Protein AF-A0A5K1AAP6-F1 (afdb_monomer_lite)

Secondary structure (DSSP, 8-state):
-HHHHHHHHHHHHHH-HHHHHHHHHHHHHHHHHHHHHTTT-GGGGSSS---TT--TTTS--SHHHHHHHHHHHHHHT-

Structure (mmCIF, N/CA/C/O backbone):
data_AF-A0A5K1AAP6-F1
#
_entry.id   AF-A0A5K1AAP6-F1
#
loop_
_atom_site.group_PDB
_atom_site.id
_atom_site.type_symbol
_atom_site.label_atom_id
_atom_site.label_alt_id
_atom_site.label_comp_id
_atom_site.label_asym_id
_atom_site.label_entity_id
_atom_site.label_seq_id
_atom_site.pdbx_PDB_ins_code
_atom_site.Cartn_x
_atom_site.Cartn_y
_atom_site.Cartn_z
_atom_site.occupancy
_atom_site.B_iso_or_equiv
_atom_site.auth_seq_id
_atom_site.auth_comp_id
_atom_site.auth_asym_id
_atom_site.auth_atom_id
_atom_site.pdbx_PDB_model_num
ATOM 1 N N . GLY A 1 1 ? -4.144 -1.437 -5.022 1.00 95.94 1 GLY A N 1
ATOM 2 C CA . GLY A 1 1 ? -4.930 -0.270 -4.577 1.00 95.94 1 GLY A CA 1
ATOM 3 C C . GLY A 1 1 ? -6.267 -0.668 -3.977 1.00 95.94 1 GLY A C 1
ATOM 4 O O . GLY A 1 1 ? -6.363 -0.747 -2.762 1.00 95.94 1 GLY A O 1
ATOM 5 N N . PHE A 1 2 ? -7.286 -0.943 -4.802 1.00 98.38 2 PHE A N 1
ATOM 6 C CA . PHE A 1 2 ? -8.651 -1.252 -4.331 1.00 98.38 2 PHE A CA 1
ATOM 7 C C . PHE A 1 2 ? -8.730 -2.402 -3.321 1.00 98.38 2 PHE A C 1
ATOM 9 O O . PHE A 1 2 ? -9.385 -2.256 -2.295 1.00 98.38 2 PHE A O 1
ATOM 16 N N . THR A 1 3 ? -8.020 -3.507 -3.557 1.00 98.56 3 THR A N 1
ATOM 17 C CA . THR A 1 3 ? -7.982 -4.628 -2.605 1.00 98.56 3 THR A CA 1
ATOM 18 C C . THR A 1 3 ? -7.402 -4.210 -1.256 1.00 98.56 3 THR A C 1
ATOM 20 O O . THR A 1 3 ? -8.030 -4.452 -0.238 1.00 98.56 3 THR A O 1
ATOM 23 N N . THR A 1 4 ? -6.268 -3.500 -1.240 1.00 98.50 4 THR A N 1
ATOM 24 C CA . THR A 1 4 ? -5.644 -2.968 -0.013 1.00 98.50 4 THR A CA 1
ATOM 25 C C . THR A 1 4 ? -6.570 -2.002 0.735 1.00 98.50 4 THR A C 1
ATOM 27 O O . THR A 1 4 ? -6.587 -1.972 1.962 1.00 98.50 4 THR A O 1
ATOM 30 N N . TYR A 1 5 ? -7.367 -1.214 0.007 1.00 98.50 5 TYR A N 1
ATOM 31 C CA . TYR A 1 5 ? -8.407 -0.372 0.600 1.00 98.50 5 TYR A CA 1
ATOM 32 C C . TYR A 1 5 ? -9.498 -1.207 1.267 1.00 98.50 5 TYR A C 1
ATOM 34 O O . TYR A 1 5 ? -9.742 -1.033 2.458 1.00 98.50 5 TYR A O 1
ATOM 42 N N . ALA A 1 6 ? -10.097 -2.151 0.540 1.00 98.50 6 ALA A N 1
ATOM 43 C CA . ALA A 1 6 ? -11.128 -3.028 1.085 1.00 98.50 6 ALA A CA 1
ATOM 44 C C . ALA A 1 6 ? -10.618 -3.829 2.295 1.00 98.50 6 ALA A C 1
ATOM 46 O O . ALA A 1 6 ? -11.294 -3.896 3.316 1.00 98.50 6 ALA A O 1
ATOM 47 N N . GLU A 1 7 ? -9.399 -4.362 2.217 1.00 98.44 7 GLU A N 1
ATOM 48 C CA . GLU A 1 7 ? -8.721 -5.058 3.310 1.00 98.44 7 GLU A CA 1
ATOM 49 C C . GLU A 1 7 ? -8.632 -4.185 4.568 1.00 98.44 7 GLU A C 1
ATOM 51 O O . GLU A 1 7 ? -9.008 -4.625 5.652 1.00 98.44 7 GLU A O 1
ATOM 56 N N . ARG A 1 8 ? -8.203 -2.925 4.438 1.00 97.94 8 ARG A N 1
ATOM 57 C CA . ARG A 1 8 ? -8.101 -2.000 5.578 1.00 97.94 8 ARG A CA 1
ATOM 58 C C . ARG A 1 8 ? -9.463 -1.644 6.169 1.00 97.94 8 ARG A C 1
ATOM 60 O O . ARG A 1 8 ? -9.567 -1.580 7.390 1.00 97.94 8 ARG A O 1
ATOM 67 N N . ARG A 1 9 ? -10.510 -1.510 5.344 1.00 98.06 9 ARG A N 1
ATOM 68 C CA . ARG A 1 9 ? -11.893 -1.350 5.833 1.00 98.06 9 ARG A CA 1
ATOM 69 C C . ARG A 1 9 ? -12.372 -2.597 6.589 1.00 98.06 9 ARG A C 1
ATOM 71 O O . ARG A 1 9 ? -13.044 -2.467 7.605 1.00 98.06 9 ARG A O 1
ATOM 78 N N . ILE A 1 10 ? -12.005 -3.799 6.140 1.00 98.56 10 ILE A N 1
ATOM 79 C CA . ILE A 1 10 ? -12.326 -5.049 6.850 1.00 98.56 10 ILE A CA 1
ATOM 80 C C . ILE A 1 10 ? -11.590 -5.109 8.191 1.00 98.56 10 ILE A C 1
ATOM 82 O O . ILE A 1 10 ? -12.208 -5.424 9.205 1.00 98.56 10 ILE A O 1
ATOM 86 N N . VAL A 1 11 ? -10.294 -4.779 8.223 1.00 98.50 11 VAL A N 1
ATOM 87 C CA . VAL A 1 11 ? -9.520 -4.728 9.474 1.00 98.50 11 VAL A CA 1
ATOM 88 C C . VAL A 1 11 ? -10.134 -3.735 10.453 1.00 98.50 11 VAL A C 1
ATOM 90 O O . VAL A 1 11 ? -10.259 -4.061 11.626 1.00 98.50 11 VAL A O 1
ATOM 93 N N . GLU A 1 12 ? -10.558 -2.563 9.988 1.00 98.12 12 GLU A N 1
ATOM 94 C CA . GLU A 1 12 ? -11.229 -1.564 10.825 1.00 98.12 12 GLU A CA 1
ATOM 95 C C . GLU A 1 12 ? -12.501 -2.123 11.473 1.00 98.12 12 GLU A C 1
ATOM 97 O O . GLU A 1 12 ? -12.672 -2.019 12.684 1.00 98.12 12 GLU A O 1
ATOM 102 N N . VAL A 1 13 ? -13.354 -2.790 10.689 1.00 98.38 13 VAL A N 1
ATOM 103 C CA . VAL A 1 13 ? -14.614 -3.369 11.184 1.00 98.38 13 VAL A CA 1
ATOM 104 C C . VAL A 1 13 ? -14.378 -4.551 12.131 1.00 98.38 13 VAL A C 1
ATOM 106 O O . VAL A 1 13 ? -15.106 -4.710 13.106 1.00 98.38 13 VAL A O 1
ATOM 109 N N . VAL A 1 14 ? -13.383 -5.398 11.854 1.00 98.62 14 VAL A N 1
ATOM 110 C CA . VAL A 1 14 ? -13.151 -6.649 12.601 1.00 98.62 14 VAL A CA 1
ATOM 111 C C . VAL A 1 14 ? -12.239 -6.452 13.815 1.00 98.62 14 VAL A C 1
ATOM 113 O O . VAL A 1 14 ? -12.388 -7.152 14.813 1.00 98.62 14 VAL A O 1
ATOM 116 N N . GLN A 1 15 ? -11.270 -5.538 13.730 1.00 98.12 15 GLN A N 1
ATOM 117 C CA . GLN A 1 15 ? -10.183 -5.373 14.707 1.00 98.12 15 GLN A CA 1
ATOM 118 C C . GLN A 1 15 ? -10.082 -3.949 15.277 1.00 98.12 15 GLN A C 1
ATOM 120 O O . GLN A 1 15 ? -9.252 -3.711 16.154 1.00 98.12 15 GLN A O 1
ATOM 125 N N . GLY A 1 16 ? -10.912 -3.013 14.813 1.00 98.19 16 GLY A N 1
ATOM 126 C CA . GLY A 1 16 ? -10.969 -1.639 15.303 1.00 98.19 16 GLY A CA 1
ATOM 127 C C . GLY A 1 16 ? -10.094 -0.650 14.530 1.00 98.19 16 GLY A C 1
ATOM 128 O O . GLY A 1 16 ? -9.145 -1.004 13.822 1.00 98.19 16 GLY A O 1
ATOM 129 N N . GLU A 1 17 ? -10.417 0.631 14.703 1.00 97.50 17 GLU A N 1
ATOM 130 C CA . GLU A 1 17 ? -9.788 1.752 13.995 1.00 97.50 17 GLU A CA 1
ATOM 131 C C . GLU A 1 17 ? -8.288 1.882 14.279 1.00 97.50 17 GLU A C 1
ATOM 133 O O . GLU A 1 17 ? -7.511 2.131 13.361 1.00 97.50 17 GLU A O 1
ATOM 138 N N . GLU A 1 18 ? -7.850 1.656 15.521 1.00 98.06 18 GLU A N 1
ATOM 139 C CA . GLU A 1 18 ? -6.430 1.748 15.890 1.00 98.06 18 GLU A CA 1
ATOM 140 C C . GLU A 1 18 ? -5.582 0.725 15.120 1.00 98.06 18 GLU A C 1
ATOM 142 O O . GLU A 1 18 ? -4.499 1.037 14.616 1.00 98.06 18 GLU A O 1
ATOM 147 N N . ARG A 1 19 ? -6.104 -0.496 14.950 1.00 98.06 19 ARG A N 1
ATOM 148 C CA . ARG A 1 19 ? -5.418 -1.554 14.207 1.00 98.06 19 ARG A CA 1
ATOM 149 C C . ARG A 1 19 ? -5.366 -1.248 12.713 1.00 98.06 19 ARG A C 1
ATOM 151 O O . ARG A 1 19 ? -4.330 -1.461 12.081 1.00 98.06 19 ARG A O 1
ATOM 158 N N . ALA A 1 20 ? -6.449 -0.708 12.156 1.00 97.69 20 ALA A N 1
ATOM 159 C CA . ALA A 1 20 ? -6.470 -0.242 10.774 1.00 97.69 20 ALA A CA 1
ATOM 160 C C . ALA A 1 20 ? -5.483 0.918 10.549 1.00 97.69 20 ALA A C 1
ATOM 162 O O . ALA A 1 20 ? -4.720 0.889 9.582 1.00 97.69 20 ALA A O 1
ATOM 163 N N . ALA A 1 21 ? -5.422 1.885 11.470 1.00 97.44 21 ALA A N 1
ATOM 164 C CA . ALA A 1 21 ? -4.481 3.002 11.425 1.00 97.44 21 ALA A CA 1
ATOM 165 C C . ALA A 1 21 ? -3.019 2.531 11.486 1.00 97.44 21 ALA A C 1
ATOM 167 O O . ALA A 1 21 ? -2.185 3.008 10.712 1.00 97.44 21 ALA A O 1
ATOM 168 N N . LEU A 1 22 ? -2.710 1.542 12.332 1.00 98.19 22 LEU A N 1
ATOM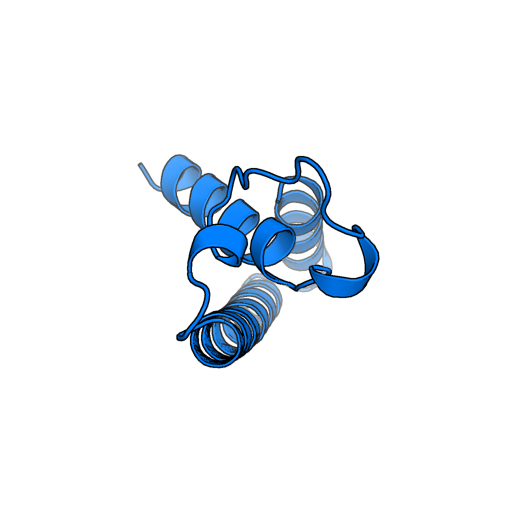 169 C CA . LEU A 1 22 ? -1.389 0.915 12.369 1.00 98.19 22 LEU A CA 1
ATOM 170 C C . LEU A 1 22 ? -1.032 0.268 11.021 1.00 98.19 22 LEU A C 1
ATOM 172 O O . LEU A 1 22 ? 0.058 0.504 10.499 1.00 98.19 22 LEU A O 1
ATOM 176 N N . ASN A 1 23 ? -1.951 -0.494 10.418 1.00 97.75 23 ASN A N 1
ATOM 177 C CA . ASN A 1 23 ? -1.731 -1.114 9.107 1.00 97.75 23 ASN A CA 1
ATOM 178 C C . ASN A 1 23 ? -1.511 -0.076 7.995 1.00 97.75 23 ASN A C 1
ATOM 180 O O . ASN A 1 23 ? -0.683 -0.290 7.107 1.00 97.75 23 ASN A O 1
ATOM 184 N N . ILE A 1 24 ? -2.219 1.057 8.046 1.00 97.75 24 ILE A N 1
ATOM 185 C CA . ILE A 1 24 ? -1.994 2.194 7.140 1.00 97.75 24 ILE A CA 1
ATOM 186 C C . ILE A 1 24 ? -0.586 2.765 7.339 1.00 97.75 24 ILE A C 1
ATOM 188 O O . ILE A 1 24 ? 0.114 3.014 6.357 1.00 97.75 24 ILE A O 1
ATOM 192 N N . GLY A 1 25 ? -0.149 2.940 8.590 1.00 98.06 25 GLY A N 1
ATOM 193 C CA . GLY A 1 25 ? 1.189 3.432 8.924 1.00 98.06 25 GLY A CA 1
ATOM 194 C C . GLY A 1 25 ? 2.311 2.514 8.429 1.00 98.06 25 GLY A C 1
ATOM 195 O O . GLY A 1 25 ? 3.273 2.989 7.824 1.00 98.06 25 GLY A O 1
ATOM 196 N N . ILE A 1 26 ? 2.165 1.198 8.612 1.00 98.19 26 ILE A N 1
ATOM 197 C CA . ILE A 1 26 ? 3.112 0.193 8.100 1.00 98.19 26 ILE A CA 1
ATOM 198 C C . ILE A 1 26 ? 3.177 0.251 6.570 1.00 98.19 26 ILE A C 1
ATOM 200 O O . ILE A 1 26 ? 4.266 0.318 5.998 1.00 98.19 26 ILE A O 1
ATOM 204 N N . GLY A 1 27 ? 2.018 0.295 5.906 1.00 98.06 27 GLY A N 1
ATOM 205 C CA . GLY A 1 27 ? 1.940 0.430 4.452 1.00 98.0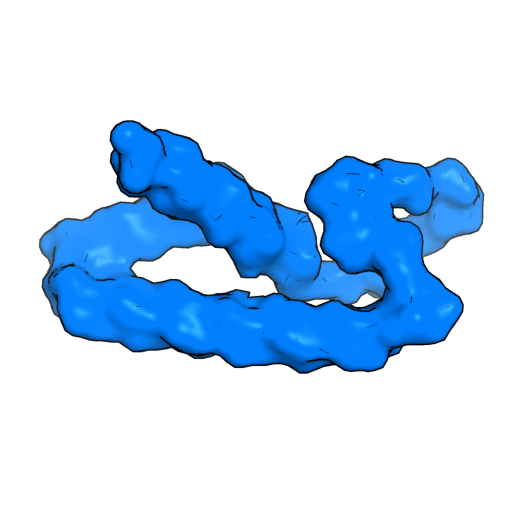6 27 GLY A CA 1
ATOM 206 C C . GLY A 1 27 ? 2.601 1.707 3.933 1.00 98.06 27 GLY A C 1
ATOM 207 O O . GLY A 1 27 ? 3.332 1.681 2.944 1.00 98.06 27 GLY A O 1
ATOM 208 N N . TRP A 1 28 ? 2.423 2.824 4.641 1.00 98.00 28 TRP A N 1
ATOM 209 C CA . TRP A 1 28 ? 3.080 4.091 4.324 1.00 98.00 28 TRP A CA 1
ATOM 210 C C . TRP A 1 28 ? 4.606 4.023 4.457 1.00 98.00 28 TRP A C 1
ATOM 212 O O . TRP A 1 28 ? 5.311 4.534 3.586 1.00 98.00 28 TRP A O 1
ATOM 222 N N . SER A 1 29 ? 5.126 3.374 5.504 1.00 98.25 29 SER A N 1
ATOM 223 C CA . SER A 1 29 ? 6.571 3.142 5.640 1.00 98.25 29 SER A CA 1
ATOM 224 C C . SER A 1 29 ? 7.103 2.302 4.481 1.00 98.25 29 SER A C 1
ATOM 226 O O . SER A 1 29 ? 8.056 2.704 3.818 1.00 98.25 29 SER A O 1
ATOM 228 N N . GLY A 1 30 ? 6.419 1.199 4.160 1.00 97.94 30 GLY A N 1
ATOM 229 C CA . GLY A 1 30 ? 6.780 0.349 3.028 1.00 97.94 30 GLY A CA 1
ATOM 230 C C . GLY A 1 30 ? 6.754 1.100 1.696 1.00 97.94 30 GLY A C 1
ATOM 231 O O . GLY A 1 30 ? 7.639 0.912 0.871 1.00 97.94 30 GLY A O 1
ATOM 232 N N . LEU A 1 31 ? 5.792 2.003 1.487 1.00 97.81 31 LEU A N 1
ATOM 233 C CA . LEU A 1 31 ? 5.771 2.848 0.295 1.00 97.81 31 LEU A CA 1
ATOM 234 C C . LEU A 1 31 ? 6.990 3.773 0.226 1.00 97.81 31 LEU A C 1
ATOM 236 O O . LEU A 1 31 ? 7.549 3.938 -0.851 1.00 97.81 31 LEU A O 1
ATOM 240 N N . LYS A 1 32 ? 7.418 4.373 1.342 1.00 97.81 32 LYS A N 1
ATOM 241 C CA . LYS A 1 32 ? 8.623 5.220 1.362 1.00 97.81 32 LYS A CA 1
ATOM 242 C C . LYS A 1 32 ? 9.883 4.440 0.993 1.00 97.81 32 LYS A C 1
ATOM 244 O O . LYS A 1 32 ? 10.698 4.959 0.238 1.00 97.81 32 LYS A O 1
ATOM 249 N N . GLU A 1 33 ? 10.014 3.208 1.476 1.00 98.00 33 GLU A N 1
ATOM 250 C CA . GLU A 1 33 ? 11.122 2.315 1.112 1.00 98.00 33 GLU A CA 1
ATOM 251 C C . GLU A 1 33 ? 11.133 2.026 -0.397 1.00 98.00 33 GLU A C 1
ATOM 253 O O . GLU A 1 33 ? 12.179 2.106 -1.035 1.00 98.00 33 GLU A O 1
ATOM 258 N N . GLU A 1 34 ? 9.965 1.772 -0.994 1.00 96.75 34 GLU A N 1
ATOM 2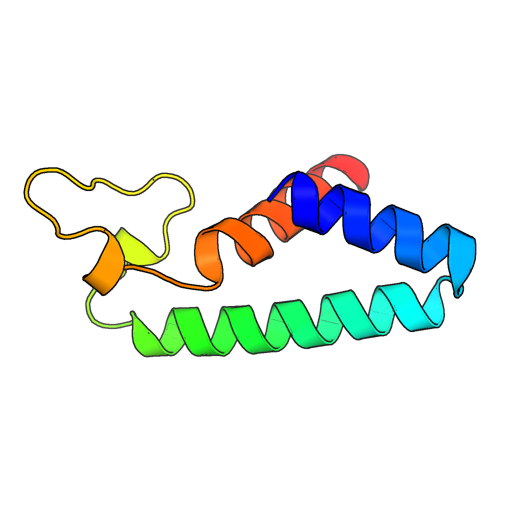59 C CA . GLU A 1 34 ? 9.828 1.593 -2.446 1.00 96.75 34 GLU A CA 1
ATOM 260 C C . GLU A 1 34 ? 10.184 2.859 -3.239 1.00 96.75 34 GLU A C 1
ATOM 262 O O . GLU A 1 34 ? 10.841 2.780 -4.277 1.00 96.75 34 GLU A O 1
ATOM 267 N N . MET A 1 35 ? 9.777 4.037 -2.752 1.00 96.50 35 MET A N 1
ATOM 268 C CA . MET A 1 35 ? 10.130 5.311 -3.387 1.00 96.50 35 MET A CA 1
ATOM 269 C C . MET A 1 35 ? 11.647 5.531 -3.402 1.00 96.50 35 MET A C 1
ATOM 271 O O . MET A 1 35 ? 12.170 6.015 -4.401 1.00 96.50 35 MET A O 1
ATOM 275 N N . GLU A 1 36 ? 12.344 5.161 -2.325 1.00 97.31 36 GLU A N 1
ATOM 276 C CA . GLU A 1 36 ? 13.806 5.240 -2.256 1.00 97.31 36 GLU A CA 1
ATOM 277 C C . GLU A 1 36 ? 14.471 4.193 -3.158 1.00 97.31 36 GLU A C 1
ATOM 279 O O . GLU A 1 36 ? 15.414 4.513 -3.880 1.00 97.31 36 GLU A O 1
ATOM 284 N N . ARG A 1 37 ? 13.951 2.957 -3.181 1.00 95.25 37 ARG A N 1
ATOM 285 C CA . ARG A 1 37 ? 14.465 1.876 -4.039 1.00 95.25 37 ARG A CA 1
ATOM 286 C C . ARG A 1 37 ? 14.468 2.263 -5.517 1.00 95.25 37 ARG A C 1
ATOM 288 O O . ARG A 1 37 ? 15.407 1.934 -6.233 1.00 95.25 37 ARG A O 1
ATOM 295 N N . PHE A 1 38 ? 13.432 2.967 -5.964 1.00 95.12 38 PHE A N 1
ATOM 296 C CA . PHE A 1 38 ? 13.272 3.408 -7.350 1.00 95.12 38 PHE A CA 1
ATOM 297 C C . PHE A 1 38 ? 13.669 4.873 -7.584 1.00 95.12 38 PHE A C 1
ATOM 299 O O . PHE A 1 38 ? 13.255 5.460 -8.583 1.00 95.12 38 PHE A O 1
ATOM 306 N N . LYS A 1 39 ? 14.471 5.491 -6.707 1.00 94.94 39 LYS A N 1
ATOM 307 C CA . LYS A 1 39 ? 14.855 6.909 -6.855 1.00 94.94 39 LYS A CA 1
ATOM 308 C C . LYS A 1 39 ? 15.531 7.228 -8.192 1.00 94.94 39 LYS A C 1
ATOM 310 O O . LYS A 1 39 ? 15.275 8.283 -8.763 1.00 94.94 39 LYS A O 1
ATOM 315 N N . ASP A 1 40 ? 16.323 6.292 -8.712 1.00 95.69 40 ASP A N 1
ATOM 316 C CA . ASP A 1 40 ? 17.048 6.435 -9.979 1.00 95.69 40 ASP A CA 1
ATOM 317 C C . ASP A 1 40 ? 16.198 6.011 -11.192 1.00 95.69 40 ASP A C 1
ATOM 319 O O . ASP A 1 40 ? 16.588 6.217 -12.339 1.00 95.69 40 ASP A O 1
ATOM 323 N N . ASN A 1 41 ? 15.008 5.446 -10.954 1.00 91.88 41 ASN A N 1
ATOM 324 C CA . ASN A 1 41 ? 14.047 5.082 -11.989 1.00 91.88 41 ASN A CA 1
ATOM 325 C C . ASN A 1 41 ? 12.605 5.319 -11.514 1.00 91.88 41 ASN A C 1
ATOM 327 O O . ASN A 1 41 ? 11.830 4.400 -11.235 1.00 91.88 41 ASN A O 1
ATOM 331 N N . MET A 1 42 ? 12.242 6.599 -11.425 1.00 92.56 42 MET A N 1
ATOM 332 C CA . MET A 1 42 ? 10.957 7.027 -10.873 1.00 92.56 42 MET A CA 1
ATOM 333 C C . MET A 1 42 ? 9.739 6.591 -11.704 1.00 92.56 42 MET A C 1
ATOM 335 O O . MET A 1 42 ? 8.616 6.700 -11.203 1.00 92.56 42 MET A O 1
ATOM 339 N N . GLU A 1 43 ? 9.917 6.095 -12.936 1.00 94.25 43 GLU A N 1
ATOM 340 C CA . GLU A 1 43 ? 8.818 5.586 -13.771 1.00 94.25 43 GLU A CA 1
ATOM 341 C C . GLU A 1 43 ? 8.028 4.501 -13.033 1.00 94.25 43 GLU A C 1
ATOM 343 O O . GLU A 1 43 ? 6.799 4.555 -12.989 1.00 94.25 43 GLU A O 1
ATOM 348 N N . PHE A 1 44 ? 8.723 3.601 -12.334 1.00 94.12 44 PHE A N 1
ATOM 349 C CA . PHE A 1 44 ? 8.114 2.498 -11.582 1.00 94.12 44 PHE A CA 1
ATOM 350 C C . PHE A 1 44 ? 7.436 2.928 -10.282 1.00 94.12 44 PHE A C 1
ATOM 352 O O . PHE A 1 44 ? 6.705 2.157 -9.664 1.00 94.12 44 PHE A O 1
ATOM 359 N N . THR A 1 45 ? 7.605 4.191 -9.887 1.00 95.62 45 THR A N 1
ATOM 360 C CA . THR A 1 45 ? 6.880 4.760 -8.750 1.00 95.62 45 THR A CA 1
ATOM 361 C C . THR A 1 45 ? 5.523 5.349 -9.142 1.00 95.62 45 THR A C 1
ATOM 363 O O . THR A 1 45 ? 4.742 5.726 -8.260 1.00 95.62 45 THR A O 1
ATOM 366 N N . LYS A 1 46 ? 5.206 5.475 -10.437 1.00 96.06 46 LYS A N 1
ATOM 367 C CA . LYS A 1 46 ? 3.905 5.987 -10.893 1.00 96.06 46 LYS A CA 1
ATOM 368 C C . LYS A 1 46 ? 2.799 4.966 -10.614 1.00 96.06 46 LYS A C 1
ATOM 3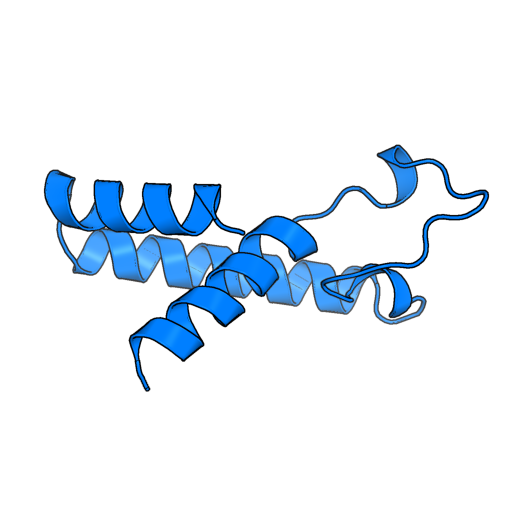70 O O . LYS A 1 46 ? 3.021 3.765 -10.635 1.00 96.06 46 LYS A O 1
ATOM 375 N N . LEU A 1 47 ? 1.572 5.442 -10.380 1.00 95.69 47 LEU A N 1
ATOM 376 C CA . LEU A 1 47 ? 0.407 4.548 -10.250 1.00 95.69 47 LEU A CA 1
ATOM 377 C C . LEU A 1 47 ? 0.039 3.859 -11.560 1.00 95.69 47 LEU A C 1
ATOM 379 O O . LEU A 1 47 ? -0.431 2.727 -11.561 1.00 95.69 47 LEU A O 1
ATOM 383 N N . ARG A 1 48 ? 0.246 4.570 -12.665 1.00 94.00 48 ARG A N 1
ATOM 384 C CA . ARG A 1 48 ? 0.162 4.044 -14.016 1.00 94.00 48 ARG A CA 1
ATOM 385 C C . ARG A 1 48 ? 1.558 4.149 -14.605 1.00 94.00 48 ARG A C 1
ATOM 387 O O . ARG A 1 48 ? 1.998 5.256 -14.909 1.00 94.00 48 ARG A O 1
ATOM 394 N N . THR A 1 49 ? 2.240 3.019 -14.694 1.00 91.69 49 THR A N 1
ATOM 395 C CA . THR A 1 49 ? 3.583 2.919 -15.261 1.00 91.69 49 THR A CA 1
ATOM 396 C C . THR A 1 49 ? 3.499 2.632 -16.759 1.00 91.69 49 THR A C 1
ATOM 398 O O . THR A 1 49 ? 2.511 2.059 -17.231 1.00 91.69 49 THR A O 1
ATOM 401 N N . ASN A 1 50 ? 4.521 3.027 -17.514 1.00 90.88 50 ASN A N 1
ATOM 402 C CA . ASN A 1 50 ? 4.792 2.427 -18.815 1.00 90.88 50 ASN A CA 1
ATOM 403 C C . ASN A 1 50 ? 5.593 1.128 -18.618 1.00 90.88 50 ASN A C 1
AT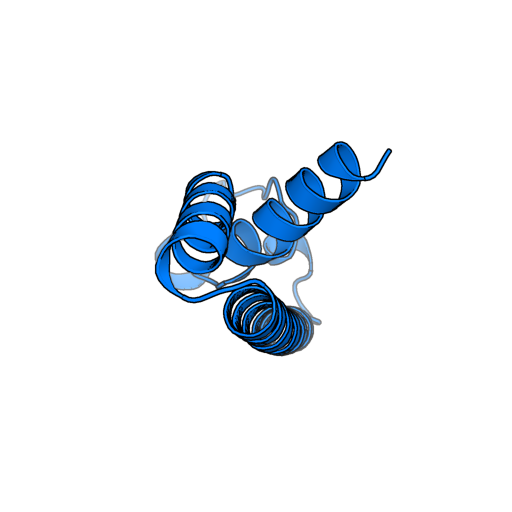OM 405 O O . ASN A 1 50 ? 6.597 1.136 -17.913 1.00 90.88 50 ASN A O 1
ATOM 409 N N . GLN A 1 51 ? 5.135 0.026 -19.216 1.00 88.38 51 GLN A N 1
ATOM 410 C CA . GLN A 1 51 ? 5.730 -1.312 -19.069 1.00 88.38 51 GLN A CA 1
ATOM 411 C C . GLN A 1 51 ? 6.132 -1.929 -20.417 1.00 88.38 51 GLN A C 1
ATOM 413 O O . GLN A 1 51 ? 6.377 -3.129 -20.507 1.00 88.38 51 GLN A O 1
ATOM 418 N N . GLU A 1 52 ? 6.164 -1.139 -21.491 1.00 93.56 52 GLU A N 1
ATOM 419 C CA . GLU A 1 52 ? 6.534 -1.645 -22.811 1.00 93.56 52 GLU A CA 1
ATOM 420 C C . GLU A 1 52 ? 7.979 -2.167 -22.821 1.00 93.56 52 GLU A C 1
ATOM 422 O O . GLU A 1 52 ? 8.920 -1.420 -22.560 1.00 93.56 52 GLU A O 1
ATOM 427 N N . GLY A 1 53 ? 8.146 -3.461 -23.114 1.00 92.06 53 GLY A N 1
ATOM 428 C CA . GLY A 1 53 ? 9.456 -4.116 -23.148 1.00 92.06 53 GLY A CA 1
ATOM 429 C C . GLY A 1 53 ? 10.091 -4.358 -21.774 1.00 92.06 53 GLY A C 1
ATOM 430 O O . GLY A 1 53 ? 11.292 -4.607 -21.718 1.00 92.06 53 GLY A O 1
ATOM 431 N N . ILE A 1 54 ? 9.315 -4.277 -20.689 1.00 91.88 54 ILE A N 1
ATOM 432 C CA . ILE A 1 54 ? 9.795 -4.447 -19.313 1.00 91.88 54 ILE A CA 1
ATOM 433 C C . ILE A 1 54 ? 9.294 -5.777 -18.757 1.00 91.88 54 ILE A C 1
ATOM 435 O O . ILE A 1 54 ? 8.109 -6.086 -18.886 1.00 91.88 54 ILE A O 1
ATOM 439 N N . ASP A 1 55 ? 10.183 -6.549 -18.129 1.00 91.25 55 ASP A N 1
ATOM 440 C CA . ASP A 1 55 ? 9.792 -7.755 -17.403 1.00 91.25 55 ASP A CA 1
ATOM 441 C C . ASP A 1 55 ? 8.971 -7.357 -16.155 1.00 91.25 55 ASP A C 1
ATOM 443 O O . ASP A 1 55 ? 9.471 -6.618 -15.298 1.00 91.25 55 ASP A O 1
ATOM 447 N N . PRO A 1 56 ? 7.705 -7.801 -16.028 1.00 88.19 56 PRO A N 1
ATOM 448 C CA . PRO A 1 56 ? 6.867 -7.486 -14.874 1.00 88.19 56 PRO A CA 1
ATOM 449 C C . PRO A 1 56 ? 7.483 -7.880 -13.525 1.00 88.19 56 PRO A C 1
ATOM 451 O O . PRO A 1 56 ? 7.223 -7.203 -12.524 1.00 88.19 56 PRO A O 1
ATOM 454 N N . ASP A 1 57 ? 8.299 -8.936 -13.487 1.00 90.00 57 ASP A N 1
ATOM 455 C CA . ASP A 1 57 ? 8.924 -9.416 -12.253 1.00 90.00 57 ASP A CA 1
ATOM 456 C C . ASP A 1 57 ? 10.040 -8.472 -11.774 1.00 90.00 57 ASP A C 1
ATOM 458 O O . ASP A 1 57 ? 10.243 -8.317 -10.567 1.00 90.00 57 ASP A O 1
ATOM 462 N N . GLU A 1 58 ? 10.704 -7.755 -12.688 1.00 86.94 58 GLU A N 1
ATOM 463 C CA . GLU A 1 58 ? 11.741 -6.767 -12.350 1.00 86.94 58 GLU A CA 1
ATOM 464 C C . GLU A 1 58 ? 11.167 -5.508 -11.682 1.00 86.94 58 GLU A C 1
ATOM 466 O O . GLU A 1 58 ? 11.851 -4.827 -10.912 1.00 86.94 58 GLU A O 1
ATOM 471 N N . ILE A 1 59 ? 9.899 -5.193 -11.954 1.00 88.56 59 ILE A N 1
ATOM 472 C CA . ILE A 1 59 ? 9.236 -3.968 -11.481 1.00 88.56 59 ILE A CA 1
ATOM 473 C C . ILE A 1 59 ? 8.213 -4.213 -10.375 1.00 88.56 59 ILE A C 1
ATOM 475 O O . ILE A 1 59 ? 7.575 -3.267 -9.890 1.00 88.56 59 ILE A O 1
ATOM 479 N N . TYR A 1 60 ? 8.053 -5.467 -9.948 1.00 91.75 60 TYR A N 1
ATOM 480 C CA . TYR A 1 60 ? 7.162 -5.813 -8.854 1.00 91.75 60 TYR A CA 1
ATOM 481 C C . TYR A 1 60 ? 7.517 -5.022 -7.585 1.00 91.75 60 TYR A C 1
ATOM 483 O O . TYR A 1 60 ? 8.665 -4.948 -7.137 1.00 91.75 60 TYR A O 1
ATOM 491 N N . SER A 1 61 ? 6.509 -4.392 -6.983 1.00 94.38 61 SER A N 1
ATOM 492 C CA . SER A 1 61 ? 6.702 -3.498 -5.843 1.00 94.38 61 SER A CA 1
ATOM 493 C C . SER A 1 61 ? 5.428 -3.300 -5.035 1.00 94.38 61 SER A C 1
ATOM 495 O O . SER A 1 61 ? 4.321 -3.624 -5.474 1.00 94.38 61 SER A O 1
ATOM 497 N N . ARG A 1 62 ? 5.565 -2.684 -3.855 1.00 96.56 62 ARG A N 1
ATOM 498 C CA . ARG A 1 62 ? 4.406 -2.255 -3.054 1.00 96.56 62 ARG A CA 1
ATOM 499 C C . ARG A 1 62 ? 3.735 -0.986 -3.593 1.00 96.56 62 ARG A C 1
ATOM 501 O O . ARG A 1 62 ? 2.659 -0.631 -3.116 1.00 96.56 62 ARG A O 1
ATOM 508 N N . VAL A 1 63 ? 4.304 -0.312 -4.599 1.00 97.06 63 VAL A N 1
ATOM 509 C CA . VAL A 1 63 ? 3.791 0.959 -5.147 1.00 97.06 63 VAL A CA 1
ATOM 510 C C . VAL A 1 63 ? 2.317 0.881 -5.585 1.00 97.06 63 VAL A C 1
ATOM 512 O O . VAL A 1 63 ? 1.521 1.664 -5.058 1.00 97.06 63 VAL A O 1
ATOM 515 N N . PRO A 1 64 ? 1.885 -0.031 -6.483 1.00 97.06 64 PRO A N 1
ATOM 516 C CA . PRO A 1 64 ? 0.486 -0.080 -6.935 1.00 97.06 64 PRO A CA 1
ATOM 517 C C . PRO A 1 64 ? -0.503 -0.456 -5.817 1.00 97.06 64 PRO A C 1
ATOM 519 O O . PRO A 1 64 ? -1.703 -0.153 -5.890 1.00 97.06 64 PRO A O 1
ATOM 522 N N . TYR A 1 65 ? -0.019 -1.102 -4.757 1.00 98.19 65 TYR A N 1
ATOM 523 C CA . TYR A 1 65 ? -0.805 -1.446 -3.577 1.00 98.19 65 TYR A CA 1
ATOM 524 C C . TYR A 1 65 ? -0.988 -0.220 -2.691 1.00 98.19 65 TYR A C 1
ATOM 526 O O . TYR A 1 65 ? -2.110 0.271 -2.548 1.00 98.19 65 TYR A O 1
ATOM 534 N N . GLU A 1 66 ? 0.119 0.322 -2.191 1.00 98.50 66 GLU A N 1
ATOM 535 C CA . GLU A 1 66 ? 0.125 1.361 -1.170 1.00 98.50 66 GLU A CA 1
ATOM 536 C C . GLU A 1 66 ? -0.189 2.737 -1.727 1.00 98.50 66 GLU A C 1
ATOM 538 O O . GLU A 1 66 ? -1.091 3.404 -1.228 1.00 98.50 66 GLU A O 1
ATOM 543 N N . LYS A 1 67 ? 0.460 3.163 -2.816 1.00 98.19 67 LYS A N 1
ATOM 544 C CA . LYS A 1 67 ? 0.129 4.452 -3.440 1.00 98.19 67 LYS A CA 1
ATOM 545 C C . LYS A 1 67 ? -1.313 4.436 -3.957 1.00 98.19 67 LYS A C 1
ATOM 547 O O . LYS A 1 67 ? -2.002 5.452 -3.901 1.00 98.19 67 LYS A O 1
ATOM 552 N N . GLY A 1 68 ? -1.787 3.272 -4.416 1.00 98.38 68 GLY A N 1
ATOM 553 C CA . GLY A 1 68 ? -3.157 3.098 -4.895 1.00 98.38 68 GLY A CA 1
ATOM 554 C C . GLY A 1 68 ? -4.169 3.199 -3.758 1.00 98.38 68 GLY A C 1
ATOM 555 O O . GLY A 1 68 ? -5.197 3.849 -3.911 1.00 98.38 68 GLY A O 1
ATOM 556 N N . PHE A 1 69 ? -3.861 2.607 -2.601 1.00 98.50 69 PHE A N 1
ATOM 557 C CA . PHE A 1 69 ? -4.634 2.816 -1.381 1.00 98.50 69 PHE A CA 1
ATOM 558 C C . PHE A 1 69 ? -4.663 4.294 -0.979 1.00 98.50 69 PHE A C 1
ATOM 560 O O . PHE A 1 69 ? -5.742 4.830 -0.753 1.00 98.50 69 PHE A O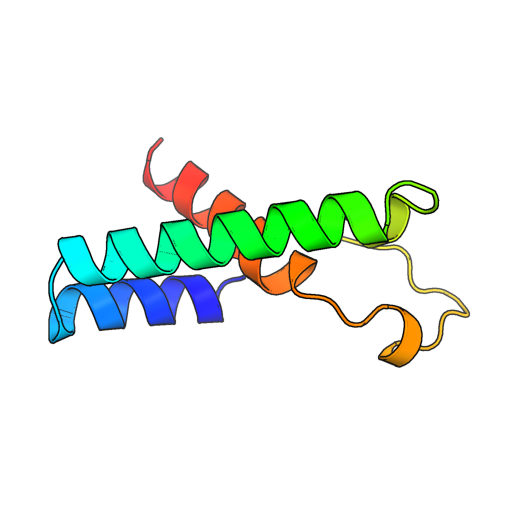 1
ATOM 567 N N . GLN A 1 70 ? -3.501 4.955 -0.913 1.00 97.81 70 GLN A N 1
ATOM 568 C CA . GLN A 1 70 ? -3.397 6.349 -0.467 1.00 97.81 70 GLN A CA 1
ATOM 569 C C . GLN A 1 70 ? -4.233 7.281 -1.353 1.00 97.81 70 GLN A C 1
ATOM 571 O O . GLN A 1 70 ? -4.872 8.203 -0.854 1.00 97.81 70 GLN A O 1
ATOM 576 N N . PHE A 1 71 ? -4.282 7.010 -2.662 1.00 98.06 71 PHE A N 1
ATOM 577 C CA . PHE A 1 71 ? -5.143 7.735 -3.592 1.00 98.06 71 PHE A CA 1
ATOM 578 C C . PHE A 1 71 ? -6.635 7.580 -3.256 1.00 98.06 71 PHE A C 1
ATOM 580 O O . PHE A 1 71 ? -7.338 8.580 -3.134 1.00 98.06 71 PHE A O 1
ATOM 587 N N . LEU A 1 72 ? -7.109 6.347 -3.052 1.00 98.31 72 LEU A N 1
ATOM 588 C CA . LEU A 1 72 ? -8.507 6.080 -2.691 1.00 98.31 72 LEU A CA 1
ATOM 589 C C . LEU A 1 72 ? -8.868 6.676 -1.327 1.00 98.31 72 LEU A C 1
ATOM 591 O O . LEU A 1 72 ? -9.891 7.340 -1.197 1.00 98.31 72 LEU A O 1
ATOM 595 N N . TRP A 1 73 ? -7.992 6.513 -0.336 1.00 97.06 73 TRP A N 1
ATOM 596 C CA . TRP A 1 73 ? -8.176 7.067 1.004 1.00 97.06 73 TRP A CA 1
ATOM 597 C C . TRP A 1 73 ? -8.207 8.602 0.996 1.00 97.06 73 TRP A C 1
ATOM 599 O O . TRP A 1 73 ? -8.950 9.227 1.751 1.00 97.06 73 TRP A O 1
ATOM 609 N N . ARG A 1 74 ? -7.446 9.242 0.096 1.00 96.56 74 ARG A N 1
ATOM 610 C CA . ARG A 1 74 ? -7.515 10.694 -0.100 1.00 96.56 74 ARG A CA 1
ATOM 611 C C . ARG A 1 74 ? -8.853 11.139 -0.685 1.00 96.56 74 ARG A C 1
ATOM 613 O O . ARG A 1 74 ? -9.306 12.210 -0.286 1.00 96.56 74 ARG A O 1
ATOM 620 N N . ILE A 1 75 ? -9.425 10.373 -1.621 1.00 97.88 75 ILE A N 1
ATOM 621 C CA . ILE A 1 75 ? -10.743 10.637 -2.228 1.00 97.88 75 ILE A CA 1
ATOM 622 C C . ILE A 1 75 ? -11.855 10.494 -1.187 1.00 97.88 75 ILE A C 1
ATOM 624 O O . ILE A 1 75 ? -12.712 11.361 -1.118 1.00 97.88 75 ILE A O 1
ATOM 628 N N . GLU A 1 76 ? -11.817 9.448 -0.358 1.00 96.88 76 GLU A N 1
ATOM 629 C CA . GLU A 1 76 ? -12.795 9.216 0.720 1.00 96.88 76 GLU A CA 1
ATOM 630 C C . GLU A 1 76 ? -12.895 10.402 1.695 1.00 96.88 76 GLU A C 1
ATOM 632 O O . GLU A 1 76 ? -13.966 10.696 2.212 1.00 96.88 76 GLU A O 1
ATOM 637 N N . ARG A 1 77 ? -11.773 11.089 1.943 1.00 93.50 77 ARG A N 1
ATOM 638 C CA . ARG A 1 77 ? -11.647 12.200 2.903 1.00 93.50 77 ARG A CA 1
ATOM 639 C C . ARG A 1 77 ? -11.783 13.590 2.261 1.00 93.50 77 ARG A C 1
ATOM 641 O O . ARG A 1 77 ? -11.284 14.563 2.834 1.00 93.50 77 ARG A O 1
ATOM 648 N N . GLN A 1 78 ? -12.310 13.680 1.040 1.00 76.69 78 GLN A N 1
ATOM 649 C CA . GLN A 1 78 ? -12.706 14.958 0.429 1.00 76.69 78 GLN A CA 1
ATOM 650 C C . GLN A 1 78 ? -14.095 15.356 0.912 1.00 76.69 78 GLN A C 1
ATOM 652 O O . GLN A 1 78 ? -14.257 16.566 1.174 1.00 76.69 78 GLN A O 1
#

pLDDT: mean 95.85, std 3.65, range [76.69, 98.62]

InterPro domains:
  IPR027268 Peptidase M4/M1, CTD superfamily [G3DSA:1.10.390.10] (1-78)
  IPR034015 Aminopeptidase, leukotriene A4 hydrolase-like [PTHR45726] (1-77)

Organism: NCBI:txid210225

Radius of gyration: 13.78 Å; chains: 1; bounding box: 32×24×39 Å

Sequence (78 aa):
GFTTYAERRIVEVVQGEERAALNIGIGWSGLKEEMERFKDNMEFTKLRTNQEGIDPDEIYSRVPYEKGFQFLWRIERQ

Foldseek 3Di:
DVVLQVVLVVCCVPPNDVRSVVVLVVLVVQLVVVCVVCVVPCQLLDLDHDQVVHDPVVSDGSNVVNVVNVVVVVVVVD